Protein AF-A0A1P8YXM1-F1 (afdb_monomer_lite)

Radius of gyration: 18.86 Å; chains: 1; bounding box: 29×24×71 Å

Structure (mmCIF, N/CA/C/O backbone):
data_AF-A0A1P8YXM1-F1
#
_entry.id   AF-A0A1P8YXM1-F1
#
loop_
_atom_site.group_PDB
_atom_site.id
_atom_site.type_symbol
_atom_site.label_atom_id
_atom_site.label_alt_id
_atom_site.label_comp_id
_atom_site.label_asym_id
_atom_site.label_entity_id
_atom_site.label_seq_id
_atom_site.pdbx_PDB_ins_code
_atom_site.Cartn_x
_atom_site.Cartn_y
_atom_site.Cartn_z
_atom_site.occupancy
_atom_site.B_iso_or_equiv
_atom_site.auth_seq_id
_atom_site.auth_comp_id
_atom_site.auth_asym_id
_atom_site.auth_atom_id
_atom_site.pdbx_PDB_model_num
ATOM 1 N N . MET A 1 1 ? 10.271 -9.505 58.719 1.00 40.72 1 MET A N 1
ATOM 2 C CA . MET A 1 1 ? 10.424 -10.138 57.392 1.00 40.72 1 MET A CA 1
ATOM 3 C C . MET A 1 1 ? 9.611 -9.310 56.406 1.00 40.72 1 MET A C 1
ATOM 5 O O . MET A 1 1 ? 8.402 -9.475 56.356 1.00 40.72 1 MET A O 1
ATOM 9 N N . TYR A 1 2 ? 10.236 -8.343 55.728 1.00 47.53 2 TYR A N 1
ATOM 10 C CA . TYR A 1 2 ? 9.575 -7.509 54.718 1.00 47.53 2 TYR A CA 1
ATOM 11 C C . TYR A 1 2 ? 9.960 -8.051 53.343 1.00 47.53 2 TYR A C 1
ATOM 13 O O . TYR A 1 2 ? 11.128 -8.027 52.964 1.00 47.53 2 TYR A O 1
ATOM 21 N N . PHE A 1 3 ? 8.980 -8.630 52.655 1.00 51.91 3 PHE A N 1
ATOM 22 C CA . PHE A 1 3 ? 9.111 -9.116 51.285 1.00 51.91 3 PHE A CA 1
ATOM 23 C C . PHE A 1 3 ? 9.399 -7.937 50.336 1.00 51.91 3 PHE A C 1
ATOM 25 O O . PHE A 1 3 ? 8.767 -6.890 50.486 1.00 51.91 3 PHE A O 1
ATOM 32 N N . PRO A 1 4 ? 10.310 -8.066 49.351 1.00 51.00 4 PRO A N 1
ATOM 33 C CA . PRO A 1 4 ? 10.595 -6.992 48.413 1.00 51.00 4 PRO A CA 1
ATOM 34 C C . PRO A 1 4 ? 9.500 -6.962 47.338 1.00 51.00 4 PRO A C 1
ATOM 36 O O . PRO A 1 4 ? 9.594 -7.613 46.303 1.00 51.00 4 PRO A O 1
ATOM 39 N N . THR A 1 5 ? 8.450 -6.179 47.569 1.00 53.50 5 THR A N 1
ATOM 40 C CA . THR A 1 5 ? 7.368 -5.893 46.606 1.00 53.50 5 THR A CA 1
ATOM 41 C C . THR A 1 5 ? 7.793 -4.977 45.449 1.00 53.50 5 THR A C 1
ATOM 43 O O . THR A 1 5 ? 6.975 -4.634 44.603 1.00 53.50 5 THR A O 1
ATOM 46 N N . ILE A 1 6 ? 9.070 -4.592 45.373 1.00 55.03 6 ILE A N 1
ATOM 47 C CA . ILE A 1 6 ? 9.586 -3.643 44.371 1.00 55.03 6 ILE A CA 1
ATOM 48 C C . ILE A 1 6 ? 9.967 -4.347 43.051 1.00 55.03 6 ILE A C 1
ATOM 50 O O . ILE A 1 6 ? 10.127 -3.695 42.026 1.00 55.03 6 ILE A O 1
ATOM 54 N N . LEU A 1 7 ? 10.048 -5.684 43.022 1.00 49.41 7 LEU A N 1
ATOM 55 C CA . LEU A 1 7 ? 10.508 -6.435 41.842 1.00 49.41 7 LEU A CA 1
ATOM 56 C C . LEU A 1 7 ? 9.389 -6.868 40.867 1.00 49.41 7 LEU A C 1
ATOM 58 O O . LEU A 1 7 ? 9.632 -7.685 39.986 1.00 49.41 7 LEU A O 1
ATOM 62 N N . LEU A 1 8 ? 8.162 -6.357 41.016 1.00 50.84 8 LEU A N 1
ATOM 63 C CA . LEU A 1 8 ? 7.005 -6.752 40.189 1.00 50.84 8 LEU A CA 1
ATOM 64 C C . LEU A 1 8 ? 6.500 -5.655 39.238 1.00 50.84 8 LEU A C 1
ATOM 66 O O . LEU A 1 8 ? 5.590 -5.901 38.454 1.00 50.84 8 LEU A O 1
ATOM 70 N N . THR A 1 9 ? 7.098 -4.462 39.247 1.00 53.38 9 THR A N 1
ATOM 71 C CA . THR A 1 9 ? 6.661 -3.322 38.417 1.00 53.38 9 THR A CA 1
ATOM 72 C C . THR A 1 9 ? 7.446 -3.140 37.114 1.00 53.38 9 THR A C 1
ATOM 74 O O . THR A 1 9 ? 7.121 -2.245 36.340 1.00 53.38 9 THR A O 1
ATOM 77 N N . LEU A 1 10 ? 8.444 -3.985 36.820 1.00 52.00 10 LEU A N 1
ATOM 78 C CA . LEU A 1 10 ? 9.304 -3.822 35.635 1.00 52.00 10 LEU A CA 1
ATOM 79 C C . LEU A 1 10 ? 8.876 -4.623 34.390 1.00 52.00 10 LEU A C 1
ATOM 81 O O . LEU A 1 10 ? 9.543 -4.535 33.364 1.00 52.00 10 LEU A O 1
ATOM 85 N N . LEU A 1 11 ? 7.783 -5.394 34.448 1.00 53.25 11 LEU A N 1
ATOM 86 C CA . LEU A 1 11 ? 7.369 -6.296 33.357 1.00 53.25 11 LEU A CA 1
ATOM 87 C C . LEU A 1 11 ? 6.193 -5.784 32.504 1.00 53.25 11 LEU A C 1
ATOM 89 O O . LEU A 1 11 ? 5.533 -6.566 31.829 1.00 53.25 11 LEU A O 1
ATOM 93 N N . ALA A 1 12 ? 5.921 -4.477 32.527 1.00 56.41 12 ALA A N 1
ATOM 94 C CA . ALA A 1 12 ? 4.848 -3.852 31.742 1.00 56.41 12 ALA A CA 1
ATOM 95 C C . ALA A 1 12 ? 5.363 -2.903 30.642 1.00 56.41 12 ALA A C 1
ATOM 97 O O . ALA A 1 12 ? 4.603 -2.099 30.107 1.00 56.41 12 ALA A O 1
ATOM 98 N N . LEU A 1 13 ? 6.650 -2.973 30.289 1.00 54.97 13 LEU A N 1
ATOM 99 C CA . LEU A 1 13 ? 7.201 -2.182 29.190 1.00 54.97 13 LEU A CA 1
ATOM 100 C C . LEU A 1 13 ? 6.991 -2.917 27.860 1.00 54.97 13 LEU A C 1
ATOM 102 O O . LEU A 1 13 ? 7.841 -3.661 27.390 1.00 54.97 13 LEU A O 1
ATOM 106 N N . PHE A 1 14 ? 5.809 -2.686 27.290 1.00 55.06 14 PHE A N 1
ATOM 107 C CA . PHE A 1 14 ? 5.560 -2.573 25.854 1.00 55.06 14 PHE A CA 1
ATOM 108 C C . PHE A 1 14 ? 6.251 -3.604 24.947 1.00 55.06 14 PHE A C 1
ATOM 110 O O . PHE A 1 14 ? 7.212 -3.289 24.246 1.00 55.06 14 PHE A O 1
ATOM 117 N N . THR A 1 15 ? 5.653 -4.788 24.795 1.00 49.28 15 THR A N 1
ATOM 118 C CA . THR A 1 15 ? 5.784 -5.543 23.539 1.00 49.28 15 THR A CA 1
ATOM 119 C C . THR A 1 15 ? 4.980 -4.821 22.456 1.00 49.28 15 THR A C 1
ATOM 121 O O . THR A 1 15 ? 3.919 -5.275 22.031 1.00 49.28 15 THR A O 1
ATOM 124 N N . THR A 1 16 ? 5.445 -3.642 22.040 1.00 48.75 16 THR A N 1
ATOM 125 C CA . THR A 1 16 ? 5.038 -3.105 20.743 1.00 48.75 16 THR A CA 1
ATOM 126 C C . THR A 1 16 ? 5.705 -3.999 19.715 1.00 48.75 16 THR A C 1
ATOM 128 O O . THR A 1 16 ? 6.924 -3.999 19.564 1.00 48.75 16 THR A O 1
ATOM 131 N N . SER A 1 17 ? 4.916 -4.850 19.069 1.00 47.91 17 SER A N 1
ATOM 132 C CA . SER A 1 17 ? 5.355 -5.563 17.881 1.00 47.91 17 SER A CA 1
ATOM 133 C C . SER A 1 17 ? 5.653 -4.498 16.832 1.00 47.91 17 SER A C 1
ATOM 135 O O . SER A 1 17 ? 4.754 -4.056 16.120 1.00 47.91 17 SER A O 1
ATOM 137 N N . ILE A 1 18 ? 6.896 -4.017 16.806 1.00 50.16 18 ILE A N 1
ATOM 138 C CA . ILE A 1 18 ? 7.440 -3.163 15.755 1.00 50.16 18 ILE A CA 1
ATOM 139 C C . ILE A 1 18 ? 7.411 -3.991 14.473 1.00 50.16 18 ILE A C 1
ATOM 141 O O . ILE A 1 18 ? 8.393 -4.618 14.086 1.00 50.16 18 ILE A O 1
ATOM 145 N N . HIS A 1 19 ? 6.255 -4.015 13.811 1.00 57.12 19 HIS A N 1
ATOM 146 C CA . HIS A 1 19 ? 6.213 -4.204 12.373 1.00 57.12 19 HIS A CA 1
ATOM 147 C C . HIS A 1 19 ? 6.901 -2.971 11.794 1.00 57.12 19 HIS A C 1
ATOM 149 O O . HIS A 1 19 ? 6.264 -1.954 11.539 1.00 57.12 19 HIS A O 1
ATOM 155 N N . GLY A 1 20 ? 8.232 -3.027 11.739 1.00 82.25 20 GLY A N 1
ATOM 156 C CA . GLY A 1 20 ? 9.043 -1.951 11.201 1.00 82.25 20 GLY A CA 1
ATOM 157 C C . GLY A 1 20 ? 8.613 -1.670 9.770 1.00 82.25 20 GLY A C 1
ATOM 158 O O . GLY A 1 20 ? 8.404 -2.606 8.989 1.00 82.25 20 GLY A O 1
ATOM 159 N N . CYS A 1 21 ? 8.462 -0.388 9.457 1.00 90.75 21 CYS A N 1
ATOM 160 C CA . CYS A 1 21 ? 8.210 0.050 8.097 1.00 90.75 21 CYS A CA 1
ATOM 161 C C . CYS A 1 21 ? 9.421 -0.314 7.234 1.00 90.75 21 CYS A C 1
ATOM 163 O O . CYS A 1 21 ? 10.568 -0.185 7.671 1.00 90.75 21 CYS A O 1
ATOM 165 N N . ALA A 1 22 ? 9.159 -0.857 6.056 1.00 91.75 22 ALA A N 1
ATOM 166 C CA . ALA A 1 22 ? 10.167 -1.316 5.117 1.00 91.75 22 ALA A CA 1
ATOM 167 C C . ALA A 1 22 ? 9.655 -1.141 3.691 1.00 91.75 22 ALA A C 1
ATOM 169 O O . ALA A 1 22 ? 8.446 -1.052 3.464 1.00 91.75 22 ALA A O 1
ATOM 170 N N . HIS A 1 23 ? 10.583 -1.137 2.739 1.00 91.75 23 HIS A N 1
ATOM 171 C CA . HIS A 1 23 ? 10.258 -0.969 1.330 1.00 91.75 23 HIS A CA 1
ATOM 172 C C . HIS A 1 23 ? 10.069 -2.318 0.634 1.00 91.75 23 HIS A C 1
ATOM 174 O O . HIS A 1 23 ? 10.873 -3.239 0.794 1.00 91.75 23 HIS A O 1
ATOM 180 N N . TYR A 1 24 ? 9.008 -2.425 -0.164 1.00 92.75 24 TYR A N 1
ATOM 181 C CA . TYR A 1 24 ? 8.610 -3.634 -0.883 1.00 92.75 24 TYR A CA 1
ATOM 182 C C . TYR A 1 24 ? 8.325 -3.337 -2.353 1.00 92.75 24 TYR A C 1
ATOM 184 O O . TYR A 1 24 ? 7.879 -2.244 -2.711 1.00 92.75 24 TYR A O 1
ATOM 192 N N . LEU A 1 25 ? 8.539 -4.332 -3.213 1.00 92.75 25 LEU A N 1
ATOM 193 C CA . LEU A 1 25 ? 8.197 -4.222 -4.633 1.00 92.75 25 LEU A CA 1
ATOM 194 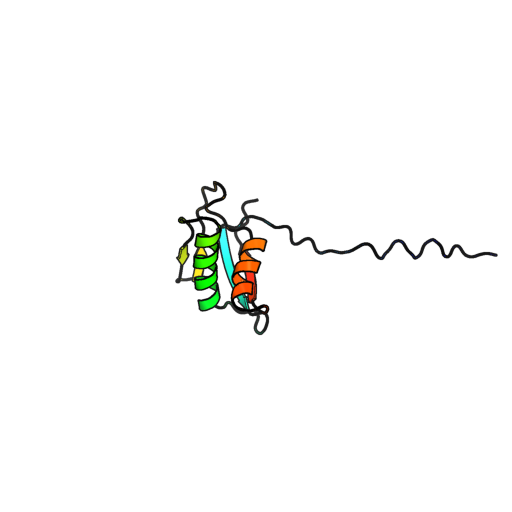C C . LEU A 1 25 ? 6.738 -4.504 -4.935 1.00 92.75 25 LEU A C 1
ATOM 196 O O . LEU A 1 25 ? 6.236 -4.031 -5.953 1.00 92.75 25 LEU A O 1
ATOM 200 N N . ASN A 1 26 ? 6.059 -5.270 -4.090 1.00 94.06 26 ASN A N 1
ATOM 201 C CA . ASN A 1 26 ? 4.688 -5.665 -4.354 1.00 94.06 26 ASN A CA 1
ATOM 202 C C . ASN A 1 26 ? 3.851 -5.516 -3.098 1.00 94.06 26 ASN A C 1
ATOM 204 O O . ASN A 1 26 ? 4.246 -5.995 -2.035 1.00 94.06 26 ASN A O 1
ATOM 208 N N . CYS A 1 27 ? 2.686 -4.894 -3.253 1.00 96.75 27 CYS A N 1
ATOM 209 C CA . CYS A 1 27 ? 1.729 -4.716 -2.176 1.00 96.75 27 CYS A CA 1
ATOM 210 C C . CYS A 1 27 ? 0.287 -4.904 -2.661 1.00 96.75 27 CYS A C 1
ATOM 212 O O . CYS A 1 27 ? -0.065 -4.608 -3.809 1.00 96.75 27 CYS A O 1
ATOM 214 N N . LYS A 1 28 ? -0.547 -5.406 -1.749 1.00 97.50 28 LYS A N 1
ATOM 215 C CA . LYS A 1 28 ? -1.991 -5.611 -1.894 1.00 97.50 28 LYS A CA 1
ATOM 216 C C . LYS A 1 28 ? -2.726 -5.123 -0.655 1.00 97.50 28 LYS A C 1
ATOM 218 O O . LYS A 1 28 ? -2.111 -4.939 0.396 1.00 97.50 28 LYS A O 1
ATOM 223 N N . CYS A 1 29 ? -4.033 -4.940 -0.780 1.00 98.25 29 CYS A N 1
ATOM 224 C CA . CYS A 1 29 ? -4.919 -4.731 0.356 1.00 98.25 29 CYS A CA 1
ATOM 225 C C . CYS A 1 29 ? -5.757 -5.990 0.586 1.00 98.25 29 CYS A C 1
ATOM 227 O O . CYS A 1 29 ? -6.404 -6.490 -0.337 1.00 98.25 29 CYS A O 1
ATOM 229 N N . HIS A 1 30 ? -5.735 -6.502 1.813 1.00 98.06 30 HIS A N 1
ATOM 230 C CA . HIS A 1 30 ? -6.580 -7.613 2.253 1.00 98.06 30 HIS A CA 1
ATOM 231 C C . HIS A 1 30 ? -7.690 -7.104 3.172 1.00 98.06 30 HIS A C 1
ATOM 233 O O . HIS A 1 30 ? -7.515 -6.081 3.833 1.00 98.06 30 HIS A O 1
ATOM 239 N N . ASP A 1 31 ? -8.820 -7.805 3.218 1.00 98.00 31 ASP A N 1
ATOM 240 C CA . ASP A 1 31 ? -9.911 -7.556 4.162 1.00 98.00 31 ASP A CA 1
ATOM 241 C C . ASP A 1 31 ? -9.751 -8.459 5.390 1.00 98.00 31 ASP A C 1
ATOM 243 O O . ASP A 1 31 ? -9.657 -9.676 5.277 1.00 98.00 31 ASP A O 1
ATOM 247 N N . SER A 1 32 ? -9.718 -7.884 6.591 1.00 97.31 32 SER A N 1
ATOM 248 C CA . SER A 1 32 ? -9.615 -8.654 7.842 1.00 97.31 32 SER A CA 1
ATOM 249 C C . SER A 1 32 ? -10.834 -9.536 8.133 1.00 97.31 32 SER A C 1
ATOM 251 O O . SER A 1 32 ? -10.748 -10.433 8.973 1.00 97.31 32 SER A O 1
ATOM 253 N N . LYS A 1 33 ? -11.965 -9.323 7.447 1.00 96.56 33 LYS A N 1
ATOM 254 C CA . LYS A 1 33 ? -13.176 -10.135 7.601 1.00 96.56 33 LYS A CA 1
ATOM 255 C C . LYS A 1 33 ? -12.993 -11.564 7.090 1.00 96.56 33 LYS A C 1
ATOM 257 O O . LYS A 1 33 ? -13.469 -12.501 7.728 1.00 96.56 33 LYS A O 1
ATOM 262 N N . ASP A 1 34 ? -12.348 -11.728 5.940 1.00 96.06 34 ASP A N 1
ATOM 263 C CA . ASP A 1 34 ? -12.148 -13.022 5.274 1.00 96.06 34 ASP A CA 1
ATOM 264 C C . ASP A 1 34 ? -10.667 -13.354 5.020 1.00 96.06 34 ASP A C 1
ATOM 266 O O . ASP A 1 34 ? -10.346 -14.478 4.636 1.00 96.06 34 ASP A O 1
ATOM 270 N N . ASN A 1 35 ? -9.758 -12.421 5.322 1.00 94.94 35 ASN A N 1
ATOM 271 C CA . ASN A 1 35 ? -8.318 -12.469 5.053 1.00 94.94 35 ASN A CA 1
ATOM 272 C C . ASN A 1 35 ? -7.975 -12.615 3.565 1.00 94.94 35 ASN A C 1
ATOM 274 O O . ASN A 1 35 ? -6.841 -12.965 3.215 1.00 94.94 35 ASN A O 1
ATOM 278 N N . LEU A 1 36 ? -8.936 -12.338 2.684 1.00 95.88 36 LEU A N 1
ATOM 279 C CA . LEU A 1 36 ? -8.747 -12.379 1.248 1.00 95.88 36 LEU A CA 1
ATOM 280 C C . LEU A 1 36 ? -8.347 -11.006 0.731 1.00 95.88 36 LEU A C 1
ATOM 282 O O . LEU A 1 36 ? -8.584 -9.959 1.334 1.00 95.88 36 LEU A O 1
ATOM 286 N N . GLN A 1 37 ? -7.715 -11.031 -0.430 1.00 96.25 37 GLN A N 1
ATOM 287 C CA . GLN A 1 37 ? -7.418 -9.829 -1.175 1.00 96.25 37 GLN A CA 1
ATOM 288 C C . GLN A 1 37 ? -8.708 -9.132 -1.623 1.00 96.25 37 GLN A C 1
ATOM 290 O O . GLN A 1 37 ? -9.639 -9.778 -2.102 1.00 96.25 37 GLN A O 1
ATOM 295 N N . ASN A 1 38 ? -8.706 -7.800 -1.565 1.00 97.44 38 ASN A N 1
ATOM 296 C CA . ASN A 1 38 ? -9.710 -6.972 -2.216 1.00 97.44 38 ASN A CA 1
ATOM 297 C C . ASN A 1 38 ? -9.088 -6.224 -3.407 1.00 97.44 38 ASN A C 1
ATOM 299 O O . ASN A 1 38 ? -8.287 -5.300 -3.234 1.00 97.44 38 ASN A O 1
ATOM 303 N N . ASP A 1 39 ? -9.450 -6.637 -4.621 1.00 96.88 39 ASP A N 1
ATOM 304 C CA . ASP A 1 39 ? -8.875 -6.119 -5.870 1.00 96.88 39 ASP A CA 1
ATOM 305 C C . ASP A 1 39 ? -9.174 -4.643 -6.085 1.00 96.88 39 ASP A C 1
ATOM 307 O O . ASP A 1 39 ? -8.269 -3.874 -6.407 1.00 96.88 39 ASP A O 1
ATOM 311 N N . TRP A 1 40 ? -10.429 -4.250 -5.855 1.00 96.94 40 TRP A N 1
ATOM 312 C CA . TRP A 1 40 ? -10.867 -2.870 -6.010 1.00 96.94 40 TRP A CA 1
ATOM 313 C C . TRP A 1 40 ? -10.115 -1.957 -5.040 1.00 96.94 40 TRP A C 1
ATOM 315 O O . TRP A 1 40 ? -9.559 -0.945 -5.458 1.00 96.94 40 TRP A O 1
ATOM 325 N N . VAL A 1 41 ? -10.005 -2.342 -3.763 1.00 98.06 41 VAL A N 1
ATOM 326 C CA . VAL A 1 41 ? -9.230 -1.560 -2.785 1.00 98.06 41 VAL A CA 1
ATOM 327 C C . VAL A 1 41 ? -7.752 -1.523 -3.163 1.00 98.06 41 VAL A C 1
ATOM 329 O O . VAL A 1 41 ? -7.123 -0.478 -3.039 1.00 98.06 41 VAL A O 1
ATOM 332 N N . THR A 1 42 ? -7.190 -2.631 -3.648 1.00 98.19 42 THR A N 1
ATOM 333 C CA . THR A 1 42 ? -5.780 -2.686 -4.056 1.00 98.19 42 THR A CA 1
ATOM 334 C C . THR A 1 42 ? -5.484 -1.738 -5.218 1.00 98.19 42 THR A C 1
ATOM 336 O O . THR A 1 42 ? -4.464 -1.047 -5.201 1.00 98.19 42 THR A O 1
ATOM 339 N N . GLU A 1 43 ? -6.365 -1.675 -6.215 1.00 97.50 43 GLU A N 1
ATOM 340 C CA . GLU A 1 43 ? -6.240 -0.747 -7.340 1.00 97.50 43 GLU A CA 1
ATOM 341 C C . GLU A 1 43 ? -6.326 0.711 -6.871 1.00 97.50 43 GLU A C 1
ATOM 343 O O . GLU A 1 43 ? -5.430 1.510 -7.153 1.00 97.50 43 GLU A O 1
ATOM 348 N N . GLN A 1 44 ? -7.341 1.036 -6.066 1.00 98.00 44 GLN A N 1
ATOM 349 C CA . GLN A 1 44 ? -7.544 2.384 -5.533 1.00 98.00 44 GLN A CA 1
ATOM 350 C C . GLN A 1 44 ? -6.385 2.839 -4.630 1.00 98.00 44 GLN A C 1
ATOM 352 O O . GLN A 1 44 ? -5.875 3.952 -4.772 1.00 98.00 44 GLN A O 1
ATOM 357 N N . ALA A 1 45 ? -5.904 1.961 -3.745 1.00 97.75 45 ALA A N 1
ATOM 358 C CA . ALA A 1 45 ? -4.746 2.227 -2.899 1.00 97.75 45 ALA A CA 1
ATOM 359 C C . ALA A 1 45 ? -3.471 2.457 -3.726 1.00 97.75 45 ALA A C 1
ATOM 361 O O . ALA A 1 45 ? -2.679 3.329 -3.378 1.00 97.75 45 ALA A O 1
ATOM 362 N N . CYS A 1 46 ? -3.295 1.746 -4.846 1.00 96.38 46 CYS A N 1
ATOM 363 C CA . CYS A 1 46 ? -2.153 1.940 -5.744 1.00 96.38 46 CYS A CA 1
ATOM 364 C C . CYS A 1 46 ? -2.156 3.334 -6.378 1.00 96.38 46 CYS A C 1
ATOM 366 O O . CYS A 1 46 ? -1.129 4.018 -6.396 1.00 96.38 46 CYS A O 1
ATOM 368 N N . ASP A 1 47 ? -3.315 3.788 -6.856 1.00 95.81 47 ASP A N 1
ATOM 369 C CA . ASP A 1 47 ? -3.461 5.128 -7.425 1.00 95.81 47 ASP A CA 1
ATOM 370 C C . ASP A 1 47 ? -3.300 6.230 -6.378 1.00 95.81 47 ASP A C 1
ATOM 372 O O . ASP A 1 47 ? -2.628 7.238 -6.636 1.00 95.81 47 ASP A O 1
ATOM 376 N N . LYS A 1 48 ? -3.851 6.019 -5.179 1.00 95.44 48 LYS A N 1
ATOM 377 C CA . LYS A 1 48 ? -3.675 6.928 -4.048 1.00 95.44 48 LYS A CA 1
ATOM 378 C C . LYS A 1 48 ? -2.207 7.043 -3.647 1.00 95.44 48 LYS A C 1
ATOM 380 O O . LYS A 1 48 ? -1.682 8.151 -3.620 1.00 95.44 48 LYS A O 1
ATOM 385 N N . TYR A 1 49 ? -1.528 5.922 -3.408 1.00 95.25 49 TYR A N 1
ATOM 386 C CA . TYR A 1 49 ? -0.118 5.905 -3.016 1.00 95.25 49 TYR A CA 1
ATOM 387 C C . TYR A 1 49 ? 0.756 6.593 -4.075 1.00 95.25 49 TYR A C 1
ATOM 389 O O . TYR A 1 49 ? 1.586 7.445 -3.765 1.00 95.25 49 TYR A O 1
ATOM 397 N N . LYS A 1 50 ? 0.522 6.299 -5.360 1.00 92.88 50 LYS A N 1
ATOM 398 C CA . LYS A 1 50 ? 1.200 6.975 -6.477 1.00 92.88 50 LYS A CA 1
ATOM 399 C C . LYS A 1 50 ? 1.008 8.494 -6.448 1.00 92.88 50 LYS A C 1
ATOM 401 O O . LYS A 1 50 ? 1.948 9.224 -6.755 1.00 92.88 50 LYS A O 1
ATOM 406 N N . THR A 1 51 ? -0.193 8.959 -6.113 1.00 92.38 51 THR A N 1
ATOM 407 C CA . THR A 1 51 ? -0.518 10.390 -6.034 1.00 92.38 51 THR A CA 1
ATOM 408 C C . THR A 1 51 ? 0.166 11.044 -4.838 1.00 92.38 51 THR A C 1
ATOM 410 O O . THR A 1 51 ? 0.836 12.059 -5.009 1.00 92.38 51 THR A O 1
ATOM 413 N N . ASP A 1 52 ? 0.061 10.430 -3.660 1.00 92.94 52 ASP A N 1
ATOM 414 C CA . ASP A 1 52 ? 0.581 10.970 -2.400 1.00 92.94 52 ASP A CA 1
ATOM 415 C C . ASP A 1 52 ? 2.120 11.038 -2.385 1.00 92.94 52 ASP A C 1
ATOM 417 O O . ASP A 1 52 ? 2.695 11.958 -1.805 1.00 92.94 52 ASP A O 1
ATOM 421 N N . HIS A 1 53 ? 2.793 10.105 -3.068 1.00 89.19 53 HIS A N 1
ATOM 422 C CA . HIS A 1 53 ? 4.258 9.993 -3.078 1.00 89.19 53 HIS A CA 1
ATOM 423 C C . HIS A 1 53 ? 4.917 10.422 -4.401 1.00 89.19 53 HIS A C 1
ATOM 425 O O . HIS A 1 53 ? 6.139 10.373 -4.535 1.00 89.19 53 HIS A O 1
ATOM 431 N N . GLY A 1 54 ? 4.139 10.834 -5.410 1.00 86.56 54 GLY A N 1
ATOM 432 C CA . GLY A 1 54 ? 4.668 11.185 -6.737 1.00 86.56 54 GLY A CA 1
ATOM 433 C C . GLY A 1 54 ? 5.273 10.001 -7.512 1.00 86.56 54 GLY A C 1
ATOM 434 O O . GLY A 1 54 ? 5.987 10.195 -8.500 1.00 86.56 54 GLY A O 1
ATOM 435 N N . SER A 1 55 ? 4.976 8.770 -7.096 1.00 83.88 55 SER A N 1
ATOM 436 C CA . SER A 1 55 ? 5.587 7.519 -7.555 1.00 83.88 55 SER A CA 1
ATOM 437 C C . SER A 1 55 ? 5.012 7.020 -8.884 1.00 83.88 55 SER A C 1
ATOM 439 O O . SER A 1 55 ? 4.434 5.938 -8.969 1.00 83.88 55 SER A O 1
ATOM 441 N N . LYS A 1 56 ? 5.174 7.796 -9.965 1.00 81.19 56 LYS A N 1
ATOM 442 C CA . LYS A 1 56 ? 4.598 7.510 -11.304 1.00 81.19 56 LYS A CA 1
ATOM 443 C C . LYS A 1 56 ? 4.970 6.141 -11.897 1.00 81.19 56 LYS A C 1
ATOM 445 O O . LYS A 1 56 ? 4.355 5.713 -12.872 1.00 81.19 56 LYS A O 1
ATOM 450 N N . GLN A 1 57 ? 5.994 5.487 -11.353 1.00 84.44 57 GLN A N 1
ATOM 451 C CA . GLN A 1 57 ? 6.458 4.169 -11.784 1.00 84.44 57 GLN A CA 1
ATOM 452 C C . GLN A 1 57 ? 5.623 3.019 -11.205 1.00 84.44 57 GLN A C 1
ATOM 454 O O . GLN A 1 57 ? 5.633 1.934 -11.786 1.00 84.44 57 GLN A O 1
ATOM 459 N N . LEU A 1 58 ? 4.890 3.253 -10.109 1.00 88.00 58 LEU A N 1
ATOM 460 C CA . LEU A 1 58 ? 3.998 2.258 -9.522 1.00 88.00 58 LEU A CA 1
ATOM 461 C C . LEU A 1 58 ? 2.795 2.025 -10.429 1.00 88.00 58 LEU A C 1
ATOM 463 O O . LEU A 1 58 ? 2.183 2.968 -10.946 1.00 88.00 58 LEU A O 1
ATOM 467 N N . LYS A 1 59 ? 2.453 0.754 -10.626 1.00 90.88 59 LYS A N 1
ATOM 468 C CA . LYS A 1 59 ? 1.332 0.357 -11.477 1.00 90.88 59 LYS A CA 1
ATOM 469 C C . LYS A 1 59 ? 0.547 -0.760 -10.828 1.00 90.88 59 LYS A C 1
ATOM 471 O O . LYS A 1 59 ? 1.128 -1.753 -10.392 1.00 90.88 59 LYS A O 1
ATOM 476 N N . TYR A 1 60 ? -0.771 -0.634 -10.862 1.00 91.50 60 TYR A N 1
ATOM 477 C CA . TYR A 1 60 ? -1.636 -1.770 -10.618 1.00 91.50 60 TYR A CA 1
ATOM 478 C C . TYR A 1 60 ? -1.504 -2.757 -11.785 1.00 91.50 60 TYR A C 1
ATOM 480 O O . TYR A 1 60 ? -1.591 -2.382 -12.957 1.00 91.50 60 TYR A O 1
ATOM 488 N N . LYS A 1 61 ? -1.244 -4.024 -11.469 1.00 89.25 61 LYS A N 1
ATOM 489 C CA . LYS A 1 61 ? -1.221 -5.133 -12.421 1.00 89.25 61 LYS A CA 1
ATOM 490 C C . LYS A 1 61 ? -2.379 -6.066 -12.114 1.00 89.25 61 LYS A C 1
ATOM 492 O O . LYS A 1 61 ? -2.270 -6.916 -11.234 1.00 89.25 61 LYS A O 1
ATOM 497 N N . GLY A 1 62 ? -3.447 -5.935 -12.895 1.00 73.12 62 GLY A N 1
ATOM 498 C CA . GLY A 1 62 ? -4.667 -6.733 -12.780 1.00 73.12 62 GLY A CA 1
ATOM 499 C C . GLY A 1 62 ? -4.540 -8.208 -13.170 1.00 73.12 62 GLY A C 1
ATOM 500 O O . GLY A 1 62 ? -5.524 -8.908 -13.085 1.00 73.12 62 GLY A O 1
ATOM 501 N N . ALA A 1 63 ? -3.386 -8.717 -13.613 1.00 74.00 63 ALA A N 1
ATOM 502 C CA . ALA A 1 63 ? -3.184 -10.153 -13.841 1.00 74.00 63 ALA A CA 1
ATOM 503 C C . ALA A 1 63 ? -1.697 -10.531 -13.700 1.00 74.00 63 ALA A C 1
ATOM 505 O O . ALA A 1 63 ? -0.832 -9.705 -14.010 1.00 74.00 63 ALA A O 1
ATOM 506 N N . PRO A 1 64 ? -1.366 -11.758 -13.255 1.00 80.94 64 PRO A N 1
ATOM 507 C CA . PRO A 1 64 ? -2.266 -12.762 -12.670 1.00 80.94 64 PRO A CA 1
ATOM 508 C C . PRO A 1 64 ? -2.547 -12.516 -11.179 1.00 80.94 64 PRO A C 1
ATOM 510 O O . PRO A 1 64 ? -3.305 -13.254 -10.563 1.00 80.94 64 PRO A O 1
ATOM 513 N N . HIS A 1 65 ? -1.911 -11.509 -10.581 1.00 83.00 65 HIS A N 1
ATOM 514 C CA . HIS A 1 65 ? -1.895 -11.356 -9.133 1.00 83.00 65 HIS A CA 1
ATOM 515 C C . HIS A 1 65 ? -2.659 -10.137 -8.614 1.00 83.00 65 HIS A C 1
ATOM 517 O O . HIS A 1 65 ? -2.854 -10.072 -7.412 1.00 83.00 65 HIS A O 1
ATOM 523 N N . HIS A 1 66 ? -3.130 -9.214 -9.461 1.00 92.25 66 HIS A N 1
ATOM 524 C CA . HIS A 1 66 ? -4.027 -8.126 -9.042 1.00 92.25 66 HIS A CA 1
ATOM 525 C C . HIS A 1 66 ? -3.385 -7.236 -7.952 1.00 92.25 66 HIS A C 1
ATOM 527 O O . HIS A 1 66 ? -3.918 -7.076 -6.864 1.00 92.25 66 HIS A O 1
ATOM 533 N N . GLN A 1 67 ? -2.188 -6.697 -8.196 1.00 95.44 67 GLN A N 1
ATOM 534 C CA . GLN A 1 67 ? -1.384 -6.027 -7.157 1.00 95.44 67 GLN A CA 1
ATOM 535 C C . GLN A 1 67 ? -0.785 -4.706 -7.614 1.00 95.44 67 GLN A C 1
ATOM 537 O O . GLN A 1 67 ? -0.615 -4.491 -8.812 1.00 95.44 67 GLN A O 1
ATOM 542 N N . CYS A 1 68 ? -0.394 -3.854 -6.670 1.00 95.62 68 CYS A N 1
ATOM 543 C CA . CYS A 1 68 ? 0.460 -2.715 -6.980 1.00 95.62 68 CYS A CA 1
ATOM 544 C C . CYS A 1 68 ? 1.910 -3.185 -7.085 1.00 95.62 68 CYS A C 1
ATOM 546 O O . CYS A 1 68 ? 2.398 -3.911 -6.216 1.00 95.62 68 CYS A O 1
ATOM 548 N N . VAL A 1 69 ? 2.574 -2.814 -8.177 1.00 93.62 69 VAL A N 1
ATOM 549 C CA . VAL A 1 69 ? 3.921 -3.274 -8.516 1.00 93.62 69 VAL A CA 1
ATOM 550 C C . VAL A 1 69 ? 4.846 -2.086 -8.693 1.00 93.62 69 VAL A C 1
ATOM 552 O O . VAL A 1 69 ? 4.547 -1.150 -9.441 1.00 93.62 69 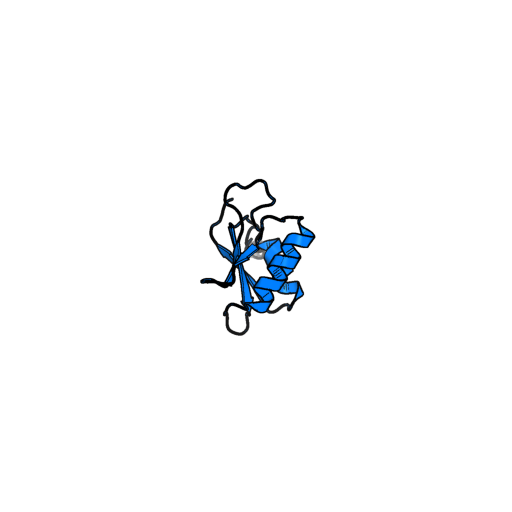VAL A O 1
ATOM 555 N N . GLY A 1 70 ? 5.981 -2.174 -8.015 1.00 88.81 70 GLY A N 1
ATOM 556 C CA . GLY A 1 70 ? 7.114 -1.277 -8.117 1.00 88.81 70 GLY A CA 1
ATOM 557 C C . GLY A 1 70 ? 8.104 -1.624 -9.225 1.00 88.81 70 GLY A C 1
ATOM 558 O O . GLY A 1 70 ? 7.868 -2.485 -10.073 1.00 88.81 70 GLY A O 1
ATOM 559 N N . ASN A 1 71 ? 9.243 -0.935 -9.225 1.00 79.56 71 ASN A N 1
ATOM 560 C CA . ASN A 1 71 ? 10.376 -1.213 -10.106 1.00 79.56 71 ASN A CA 1
ATOM 561 C C . ASN A 1 71 ? 11.626 -1.515 -9.252 1.00 79.56 71 ASN A C 1
ATOM 563 O O . ASN A 1 71 ? 11.936 -0.721 -8.368 1.00 79.56 71 ASN A O 1
ATOM 567 N N . PRO A 1 72 ? 12.351 -2.625 -9.511 1.00 66.62 72 PRO A N 1
ATOM 568 C CA . PRO A 1 72 ? 13.492 -3.076 -8.703 1.00 66.6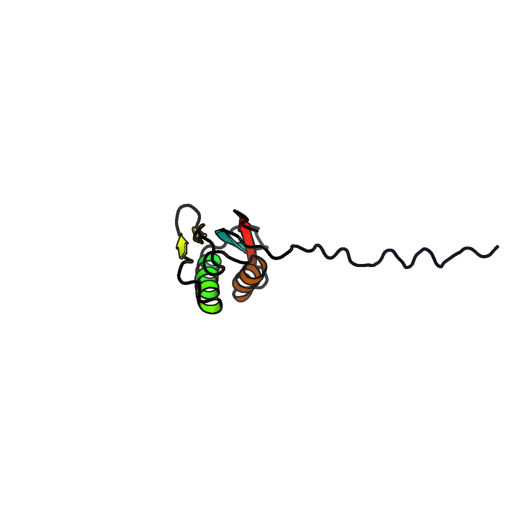2 72 PRO A CA 1
ATOM 569 C C . PRO A 1 72 ? 14.694 -2.126 -8.662 1.00 66.62 72 PRO A C 1
ATOM 571 O O . PRO A 1 72 ? 15.536 -2.260 -7.779 1.00 66.62 72 PRO A O 1
ATOM 574 N N . ILE A 1 73 ? 14.813 -1.177 -9.595 1.00 67.19 73 ILE A N 1
ATOM 575 C CA . ILE A 1 73 ? 15.871 -0.159 -9.536 1.00 67.19 73 ILE A CA 1
ATOM 576 C C . ILE A 1 73 ? 15.390 0.947 -8.605 1.00 67.19 73 ILE A C 1
ATOM 578 O O . ILE A 1 73 ? 14.757 1.878 -9.090 1.00 67.19 73 ILE A O 1
ATOM 582 N N . ASP A 1 74 ? 15.629 0.825 -7.305 1.00 61.69 74 ASP A N 1
ATOM 583 C CA . ASP A 1 74 ? 14.969 1.660 -6.303 1.00 61.69 74 ASP A CA 1
ATOM 584 C C . ASP A 1 74 ? 15.733 2.971 -5.993 1.00 61.69 74 ASP A C 1
ATOM 586 O O . ASP A 1 74 ? 16.931 2.984 -5.710 1.00 61.69 74 ASP A O 1
ATOM 590 N N . ASP A 1 75 ? 15.008 4.085 -6.112 1.00 65.50 75 ASP A N 1
ATOM 591 C CA . ASP A 1 75 ? 15.400 5.471 -5.815 1.00 65.50 75 ASP A CA 1
ATOM 592 C C . ASP A 1 75 ? 14.453 6.118 -4.775 1.00 65.50 75 ASP A C 1
ATOM 594 O O . ASP A 1 75 ? 14.394 7.341 -4.651 1.00 65.50 75 ASP A O 1
ATOM 598 N N . GLY A 1 76 ? 13.672 5.306 -4.051 1.00 61.38 76 GLY A N 1
ATOM 599 C CA . GLY A 1 76 ? 12.638 5.724 -3.101 1.00 61.38 76 GLY A CA 1
ATOM 600 C C . GLY A 1 76 ? 11.283 6.049 -3.740 1.00 61.38 76 GLY A C 1
ATOM 601 O O . GLY A 1 76 ? 10.292 6.189 -3.029 1.00 61.38 76 GLY A O 1
ATOM 602 N N . THR A 1 77 ? 11.195 6.137 -5.074 1.00 67.88 77 THR A N 1
ATOM 603 C CA . THR A 1 77 ? 9.935 6.444 -5.788 1.00 67.88 77 THR A CA 1
ATOM 604 C C . THR A 1 77 ? 9.312 5.230 -6.472 1.00 67.88 77 THR A C 1
ATOM 606 O O . THR A 1 77 ? 8.268 5.333 -7.121 1.00 67.88 77 THR A O 1
ATOM 609 N N . ARG A 1 78 ? 9.965 4.073 -6.359 1.00 78.31 78 ARG A N 1
ATOM 610 C CA . ARG A 1 78 ? 9.668 2.865 -7.139 1.00 78.31 78 ARG A CA 1
ATOM 611 C C . ARG A 1 78 ? 9.329 1.657 -6.282 1.00 78.31 78 ARG A C 1
ATOM 613 O O . ARG A 1 78 ? 8.943 0.637 -6.842 1.00 78.31 78 ARG A O 1
ATOM 620 N N . SER A 1 79 ? 9.444 1.780 -4.969 1.00 89.69 79 SER A N 1
ATOM 621 C CA . SER A 1 79 ? 9.027 0.801 -3.974 1.00 89.69 79 SER A CA 1
ATOM 622 C C . SER A 1 79 ? 7.930 1.387 -3.082 1.00 89.69 79 SER A C 1
ATOM 624 O O . SER A 1 79 ? 7.632 2.584 -3.135 1.00 89.69 79 SER A O 1
ATOM 626 N N . MET A 1 80 ? 7.286 0.530 -2.296 1.00 93.12 80 MET A N 1
ATOM 627 C CA . MET A 1 80 ? 6.206 0.905 -1.385 1.00 93.12 80 MET A CA 1
ATOM 628 C C . MET A 1 80 ? 6.642 0.655 0.053 1.00 93.12 80 MET A C 1
ATOM 630 O O . MET A 1 80 ? 7.032 -0.461 0.393 1.00 93.12 80 MET A O 1
ATOM 634 N N . ASP A 1 81 ? 6.552 1.685 0.887 1.00 93.75 81 ASP A N 1
ATOM 635 C CA . ASP A 1 81 ? 6.634 1.551 2.335 1.00 93.75 81 ASP A CA 1
ATOM 636 C C . ASP A 1 81 ? 5.352 0.857 2.819 1.00 93.75 81 ASP A C 1
ATOM 638 O O . ASP A 1 81 ? 4.243 1.332 2.558 1.00 93.75 81 ASP A O 1
ATOM 642 N N . ASN A 1 82 ? 5.475 -0.288 3.491 1.00 95.12 82 ASN A N 1
ATOM 643 C CA . ASN A 1 82 ? 4.306 -1.063 3.917 1.00 95.12 82 ASN A CA 1
ATOM 644 C C . ASN A 1 82 ? 3.424 -0.343 4.952 1.00 95.12 82 ASN A C 1
ATOM 646 O O . ASN A 1 82 ? 2.231 -0.631 5.018 1.00 95.12 82 ASN A O 1
ATOM 650 N N . CYS A 1 83 ? 3.963 0.578 5.752 1.00 95.44 83 CYS A N 1
ATOM 651 C CA . CYS A 1 83 ? 3.182 1.361 6.707 1.00 95.44 83 CYS A CA 1
ATOM 652 C C . CYS A 1 83 ? 2.366 2.447 6.003 1.00 95.44 83 CYS A C 1
ATOM 654 O O . CYS A 1 83 ? 1.191 2.638 6.316 1.00 95.44 83 CYS A O 1
ATOM 656 N N . GLU A 1 84 ? 2.958 3.152 5.040 1.00 95.62 84 GLU A N 1
ATOM 657 C CA . GLU A 1 84 ? 2.217 4.117 4.219 1.00 95.62 84 GLU A CA 1
ATOM 658 C C . GLU A 1 84 ? 1.209 3.404 3.303 1.00 95.62 84 GLU A C 1
ATOM 660 O O . GLU A 1 84 ? 0.077 3.865 3.134 1.00 95.62 84 GLU A O 1
ATOM 665 N N . TRP A 1 85 ? 1.555 2.218 2.795 1.00 97.19 85 TRP A N 1
ATOM 666 C CA . TRP A 1 85 ? 0.625 1.367 2.055 1.00 97.19 85 TRP A CA 1
ATOM 667 C C . TRP A 1 85 ? -0.571 0.929 2.912 1.00 97.19 85 TRP A C 1
ATOM 669 O O . TRP A 1 85 ? -1.714 0.987 2.461 1.00 97.19 85 TRP A O 1
ATOM 679 N N . ASP A 1 86 ? -0.341 0.552 4.172 1.00 97.88 86 ASP A N 1
ATOM 680 C CA . ASP A 1 86 ? -1.409 0.208 5.116 1.00 97.88 86 ASP A CA 1
ATOM 681 C C . ASP A 1 86 ? -2.379 1.377 5.335 1.00 97.88 86 ASP A C 1
ATOM 683 O O . ASP A 1 86 ? -3.598 1.188 5.321 1.00 97.88 86 ASP A O 1
ATOM 687 N N . LYS A 1 87 ? -1.862 2.608 5.445 1.00 97.81 87 LYS A N 1
ATOM 688 C CA . LYS A 1 87 ? -2.703 3.816 5.498 1.00 97.81 87 LYS A CA 1
ATOM 689 C C . LYS A 1 87 ? -3.507 4.005 4.212 1.00 97.81 87 LYS A C 1
ATOM 691 O O . LYS A 1 87 ? -4.682 4.369 4.287 1.00 97.81 87 LYS A O 1
ATOM 696 N N . ALA A 1 88 ? -2.909 3.747 3.047 1.00 97.62 88 ALA A N 1
ATOM 697 C CA . ALA A 1 88 ? -3.613 3.815 1.770 1.00 97.62 88 ALA A CA 1
ATOM 698 C C . ALA A 1 88 ? -4.774 2.807 1.720 1.00 97.62 88 ALA A C 1
ATOM 700 O O . ALA A 1 88 ? -5.897 3.211 1.417 1.00 97.62 88 ALA A O 1
ATOM 701 N N . CYS A 1 89 ? -4.557 1.548 2.121 1.00 98.38 89 CYS A N 1
ATOM 702 C CA . CYS A 1 89 ? -5.630 0.553 2.245 1.00 98.38 89 CYS A CA 1
ATOM 703 C C . CYS A 1 89 ? -6.731 1.024 3.212 1.00 98.38 89 CYS A C 1
ATOM 705 O O . CYS A 1 89 ? -7.916 1.014 2.872 1.00 98.38 89 CYS A O 1
ATOM 707 N N . LYS A 1 90 ? -6.342 1.513 4.398 1.00 98.25 90 LYS A N 1
ATOM 708 C CA . LYS A 1 90 ? -7.275 1.953 5.447 1.00 98.25 90 LYS A CA 1
ATOM 709 C C . LYS A 1 90 ? -8.100 3.180 5.081 1.00 98.25 90 LYS A C 1
ATOM 711 O O . LYS A 1 90 ? -9.168 3.378 5.6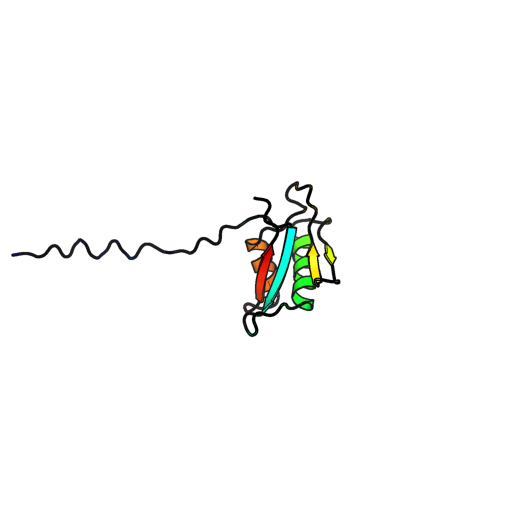59 1.00 98.25 90 LYS A O 1
ATOM 716 N N . SER A 1 91 ? -7.666 3.973 4.100 1.00 98.12 91 SER A N 1
ATOM 717 C CA . SER A 1 91 ? -8.453 5.104 3.592 1.00 98.12 91 SER A CA 1
ATOM 718 C C . SER A 1 91 ? -9.770 4.683 2.921 1.00 98.12 91 SER A C 1
ATOM 720 O O . SER A 1 91 ? -10.676 5.505 2.802 1.00 98.12 91 SER A O 1
ATOM 722 N N . TYR A 1 92 ? -9.911 3.400 2.569 1.00 97.75 92 TYR A N 1
ATOM 723 C CA . TYR A 1 92 ? -11.132 2.813 2.007 1.00 97.75 92 TYR A CA 1
ATOM 724 C C . TYR A 1 92 ? -11.934 1.981 3.024 1.00 97.75 92 TYR A C 1
ATOM 726 O O . TYR A 1 92 ? -13.018 1.497 2.701 1.00 97.75 92 TYR A O 1
ATOM 734 N N . GLY A 1 93 ? -11.429 1.819 4.251 1.00 97.75 93 GLY A N 1
ATOM 735 C CA . GLY A 1 93 ? -12.061 1.051 5.326 1.00 97.75 93 GLY A CA 1
ATOM 736 C C . GLY A 1 93 ? -11.035 0.532 6.333 1.00 97.75 93 GLY A C 1
ATOM 737 O O . GLY A 1 93 ? -10.008 -0.021 5.948 1.00 97.75 93 GLY A O 1
ATOM 738 N N . THR A 1 94 ? -11.302 0.680 7.632 1.00 96.94 94 THR A N 1
ATOM 739 C CA . THR A 1 94 ? -10.360 0.285 8.699 1.00 96.94 94 THR A CA 1
ATOM 740 C C . THR A 1 94 ? -10.127 -1.223 8.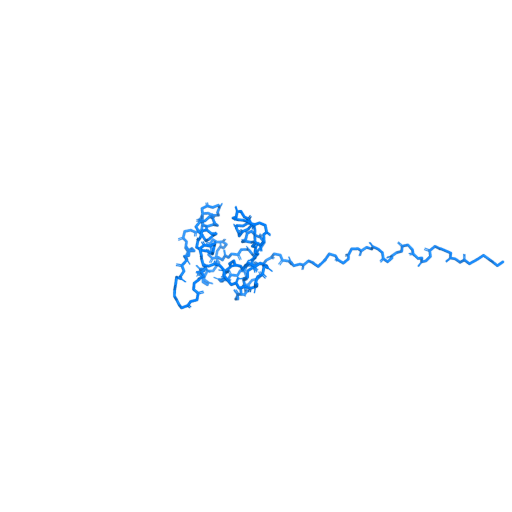787 1.00 96.94 94 THR A C 1
ATOM 742 O O . THR A 1 94 ? -9.139 -1.643 9.386 1.00 96.94 94 THR A O 1
ATOM 745 N N . GLN A 1 95 ? -11.013 -2.027 8.193 1.00 97.88 95 GLN A N 1
ATOM 746 C CA . GLN A 1 95 ? -10.865 -3.473 8.073 1.00 97.88 95 GLN A CA 1
ATOM 747 C C . GLN A 1 95 ? -9.799 -3.887 7.054 1.00 97.88 95 GLN A C 1
ATOM 749 O O . GLN A 1 95 ? -9.362 -5.038 7.093 1.00 97.88 95 GLN A O 1
ATOM 754 N N . TYR A 1 96 ? -9.399 -2.989 6.149 1.00 98.50 96 TYR A N 1
ATOM 755 C CA . TYR A 1 96 ? -8.379 -3.287 5.157 1.00 98.50 96 TYR A CA 1
ATOM 756 C C . TYR A 1 96 ? -6.979 -3.104 5.733 1.00 98.50 96 TYR A C 1
ATOM 758 O O . TYR A 1 96 ? -6.729 -2.187 6.517 1.00 98.50 96 TYR A O 1
ATOM 766 N N . TYR A 1 97 ? -6.059 -3.967 5.322 1.00 97.81 97 TYR A N 1
ATOM 767 C CA . TYR A 1 97 ? -4.680 -3.943 5.795 1.00 97.81 97 TYR A CA 1
ATOM 768 C C . TYR A 1 97 ? -3.691 -4.293 4.685 1.00 97.81 97 TYR A C 1
ATOM 770 O O . TYR A 1 97 ? -4.048 -4.909 3.674 1.00 97.81 97 TYR A O 1
ATOM 778 N N . GLN A 1 98 ? -2.440 -3.878 4.876 1.00 97.38 98 GLN A N 1
ATOM 779 C CA . GLN A 1 98 ? -1.364 -4.156 3.927 1.00 97.38 98 GLN A CA 1
ATOM 780 C C . GLN A 1 98 ? -1.020 -5.647 3.837 1.00 97.38 98 GLN A C 1
ATOM 782 O O . GLN A 1 98 ? -0.923 -6.344 4.847 1.00 97.38 98 GLN A O 1
ATOM 787 N N . TRP A 1 99 ? -0.721 -6.102 2.624 1.00 96.75 99 TRP A N 1
ATOM 788 C CA . TRP A 1 99 ? -0.007 -7.347 2.365 1.00 96.75 99 TRP A CA 1
ATOM 789 C C . TRP A 1 99 ? 1.103 -7.087 1.345 1.00 96.75 99 TRP A C 1
ATOM 791 O O . TRP A 1 99 ? 0.844 -7.044 0.139 1.00 96.75 99 TRP A O 1
ATOM 801 N N . CYS A 1 100 ? 2.332 -6.897 1.822 1.00 95.38 100 CYS A N 1
ATOM 802 C CA . CYS A 1 100 ? 3.502 -6.618 0.990 1.00 95.38 100 CYS A CA 1
ATOM 803 C C . CYS A 1 100 ? 4.540 -7.754 1.012 1.00 95.38 100 CYS A C 1
ATOM 805 O O . CYS A 1 100 ? 4.714 -8.439 2.020 1.00 95.38 100 CYS A O 1
ATOM 807 N N . TRP A 1 101 ? 5.247 -7.958 -0.103 1.00 93.88 101 TRP A N 1
ATOM 808 C CA . TRP A 1 101 ? 6.327 -8.947 -0.243 1.00 93.88 101 TRP A CA 1
ATOM 809 C C . TRP A 1 101 ? 7.392 -8.473 -1.243 1.00 93.88 101 TRP A C 1
ATOM 811 O O . TRP A 1 101 ? 7.255 -7.412 -1.850 1.00 93.88 101 TRP A O 1
ATOM 821 N N . GLU A 1 102 ? 8.478 -9.245 -1.380 1.0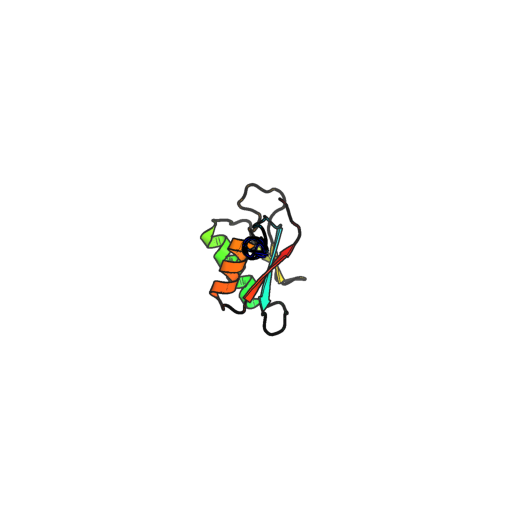0 91.62 102 GLU A N 1
ATOM 822 C CA . GLU A 1 102 ? 9.720 -8.805 -2.042 1.00 91.62 102 GLU A CA 1
ATOM 823 C C . GLU A 1 102 ? 10.288 -7.551 -1.363 1.00 91.62 102 GLU A C 1
ATOM 825 O O . GLU A 1 102 ? 10.318 -6.458 -1.930 1.00 91.62 102 GLU A O 1
ATOM 830 N N . LYS A 1 103 ? 10.695 -7.730 -0.099 1.00 90.31 103 LYS A N 1
ATOM 831 C CA . LYS A 1 103 ? 11.348 -6.697 0.707 1.00 90.31 103 LYS A CA 1
ATOM 832 C C . LYS A 1 103 ? 12.681 -6.292 0.071 1.00 90.31 103 LYS A C 1
ATOM 834 O O . LYS A 1 103 ? 13.470 -7.161 -0.297 1.00 90.31 103 LYS A O 1
ATOM 839 N N . LEU A 1 104 ? 12.938 -4.990 0.007 1.00 84.81 104 LEU A N 1
ATOM 840 C CA . LEU A 1 104 ? 14.178 -4.407 -0.501 1.00 84.81 104 LEU A CA 1
ATOM 841 C C . LEU A 1 104 ? 15.130 -4.008 0.637 1.00 84.81 104 LEU A C 1
ATOM 843 O O . LEU A 1 104 ? 16.287 -4.425 0.622 1.00 84.81 104 LEU A O 1
ATOM 847 N N . TRP A 1 105 ? 14.644 -3.259 1.636 1.00 71.75 105 TRP A N 1
ATOM 848 C CA . TRP A 1 105 ? 15.386 -2.855 2.841 1.00 71.75 105 TRP A CA 1
ATOM 849 C C . TRP A 1 105 ? 14.449 -2.469 3.989 1.00 71.75 105 TRP A C 1
ATOM 851 O O . TRP A 1 105 ? 13.345 -1.940 3.722 1.00 71.75 105 TRP A O 1
#

Secondary structure (DSSP, 8-state):
----GGGGSSS-S---------EEEEEEEEETTT--B-HHHHHHHHHHHHHHHT-TT-EEETTTT-EEE--SS-SSSSSEEHHHHHHHHHTT-TTEEEEEEEE--

Organism: Passalora fulva (NCBI:txid5499)

pLDDT: mean 83.7, std 17.43, range [40.72, 98.5]

Foldseek 3Di:
DDDPPPPPPPPPPDPPVCPDWFWFFKKFKAFLVVRHTDLVLQQQLQVVQCVVLVLPQWDQDCPDPSITGFDPPDPPSGTDGQVSSQVSSCVVPVRIGMDGDHTDD

Sequence (105 aa):
MYFPTILLTLLALFTTSIHGCAHYLNCKCHDSKDNLQNDWVTEQACDKYKTDHGSKQLKYKGAPHHQCVGNPIDDGTRSMDNCEWDKACKSYGTQYYQWCWEKLW